Protein AF-A0A2D4GUQ8-F1 (afdb_monomer)

Foldseek 3Di:
DELLLVVQDDDDPVVSVVVVVVVVVVCVVVPDDCVVDPDDYPVVDCQLVVQLVVLVVVDDLVVLVPQPQLVVVQVVDPPGGDVSSSSVVSSVVSVCVVVPHPDDDDDPSVVD

pLDDT: mean 93.52, std 7.62, range [52.56, 98.81]

Solvent-accessible surface area (backbone atoms only — not comparable to full-atom values): 6802 Å² total; per-residue (Å²): 82,68,58,62,69,57,62,35,46,96,72,60,70,68,59,54,56,49,50,54,53,50,53,50,52,51,45,42,73,75,64,56,50,70,93,80,45,94,79,57,56,45,75,81,43,65,62,37,61,55,43,18,52,60,50,50,76,76,56,58,68,68,64,50,69,67,36,53,62,43,58,57,54,41,73,71,37,90,87,60,69,43,70,51,52,60,44,43,69,40,39,54,49,19,63,41,56,77,71,66,61,89,78,79,93,74,60,74,84,76,76,94

InterPro domains:
  IPR002305 Aminoacyl-tRNA synthetase, class Ic [PF00579] (1-110)
  IPR002306 Tryptophan-tRNA ligase [PR01039] (26-45)
  IPR002306 Tryptophan-tRNA ligase [PR01039] (102-112)
  IPR014729 Rossmann-like alpha/beta/alpha sandwich fold [G3DSA:3.40.50.620] (1-111)
  IPR050203 Tryptophan--tRNA ligase [PTHR43766] (1-111)

Secondary structure (DSSP, 8-state):
--HHHHTTS---HHHHHHHHHHHHHHHHHTT--TTTS----GGG-THHHHHHHHHHTTS-HHHHHT-HHHHHHHHH-TT---HHHHHHHHHHHHHHHTTT-S-----GGGT-

Mean predicted aligned error: 3.49 Å

Structure (mmCIF, N/CA/C/O backbone):
data_AF-A0A2D4GUQ8-F1
#
_entry.id   AF-A0A2D4GUQ8-F1
#
loop_
_atom_site.group_PDB
_atom_site.id
_atom_site.type_symbol
_atom_site.labe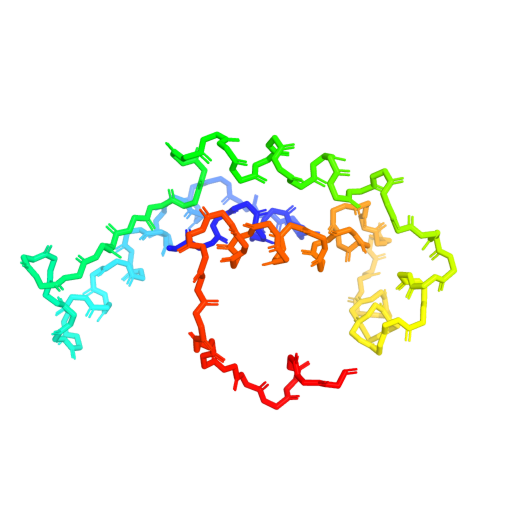l_atom_id
_atom_site.label_alt_id
_atom_site.label_comp_id
_atom_site.label_asym_id
_atom_site.label_entity_id
_atom_site.label_seq_id
_atom_site.pdbx_PDB_ins_code
_atom_site.Cartn_x
_atom_site.Cartn_y
_atom_site.Cartn_z
_atom_site.occupancy
_atom_site.B_iso_or_equiv
_atom_site.auth_seq_id
_atom_site.auth_comp_id
_atom_site.auth_asym_id
_atom_site.auth_atom_id
_atom_site.pdbx_PDB_model_num
ATOM 1 N N . ILE A 1 1 ? -4.054 -5.890 -1.058 1.00 97.69 1 ILE A N 1
ATOM 2 C CA . ILE A 1 1 ? -2.880 -6.084 -1.947 1.00 97.69 1 ILE A CA 1
ATOM 3 C C . ILE A 1 1 ? -2.265 -4.722 -2.215 1.00 97.69 1 ILE A C 1
ATOM 5 O O . ILE A 1 1 ? -2.977 -3.848 -2.689 1.00 97.69 1 ILE A O 1
ATOM 9 N N . VAL A 1 2 ? -0.995 -4.529 -1.847 1.00 97.12 2 VAL A N 1
ATOM 10 C CA . VAL A 1 2 ? -0.307 -3.222 -1.810 1.00 97.12 2 VAL A CA 1
ATOM 11 C C . VAL A 1 2 ? 0.447 -2.912 -3.110 1.00 97.12 2 VAL A C 1
ATOM 13 O O . VAL A 1 2 ? 1.678 -2.925 -3.189 1.00 97.12 2 VAL A O 1
ATOM 16 N N . ASP A 1 3 ? -0.301 -2.680 -4.180 1.00 97.75 3 ASP A N 1
ATOM 17 C CA . ASP A 1 3 ? 0.263 -2.426 -5.504 1.00 97.75 3 ASP A CA 1
ATOM 18 C C . ASP A 1 3 ? 0.912 -1.039 -5.644 1.00 97.75 3 ASP A C 1
ATOM 20 O O . ASP A 1 3 ? 1.887 -0.919 -6.383 1.00 97.75 3 ASP A O 1
ATOM 24 N N . LEU A 1 4 ? 0.492 -0.023 -4.874 1.00 98.00 4 LEU A N 1
ATOM 25 C CA . LEU A 1 4 ? 1.181 1.278 -4.855 1.00 98.00 4 LEU A CA 1
ATOM 26 C C . LEU A 1 4 ? 2.591 1.160 -4.258 1.00 98.00 4 LEU A C 1
ATOM 28 O O . LEU A 1 4 ? 3.548 1.697 -4.813 1.00 98.00 4 LEU A O 1
ATOM 32 N N . HIS A 1 5 ? 2.753 0.392 -3.173 1.00 96.81 5 HIS A N 1
ATOM 33 C CA . HIS A 1 5 ? 4.076 0.107 -2.592 1.00 96.81 5 HIS A CA 1
ATOM 34 C C . HIS A 1 5 ? 4.989 -0.646 -3.560 1.00 96.81 5 HIS A C 1
ATOM 36 O O . HIS A 1 5 ? 6.205 -0.445 -3.564 1.00 96.81 5 HIS A O 1
ATOM 42 N N . SER A 1 6 ? 4.415 -1.485 -4.423 1.00 95.38 6 SER A N 1
ATOM 43 C CA . SER A 1 6 ? 5.178 -2.264 -5.403 1.00 95.38 6 SER A CA 1
ATOM 44 C C . SER A 1 6 ? 5.839 -1.397 -6.480 1.00 95.38 6 SER A C 1
ATOM 46 O O . SER A 1 6 ? 6.828 -1.841 -7.067 1.00 95.38 6 SER A O 1
ATOM 48 N N . LEU A 1 7 ? 5.338 -0.172 -6.697 1.00 94.50 7 LEU A N 1
ATOM 49 C CA . LEU A 1 7 ? 5.862 0.822 -7.646 1.00 94.50 7 LEU A CA 1
ATOM 50 C C . LEU A 1 7 ? 7.033 1.653 -7.093 1.00 94.50 7 LEU A C 1
ATOM 52 O O . LEU A 1 7 ? 7.615 2.454 -7.820 1.00 94.50 7 LEU A O 1
ATOM 56 N N . THR A 1 8 ? 7.412 1.470 -5.823 1.00 92.38 8 THR A N 1
ATOM 57 C CA . THR A 1 8 ? 8.595 2.135 -5.234 1.00 92.38 8 THR A CA 1
ATOM 58 C C . THR A 1 8 ? 9.912 1.673 -5.867 1.00 92.38 8 THR A C 1
ATOM 60 O O . THR A 1 8 ? 10.939 2.347 -5.741 1.00 92.38 8 THR A O 1
ATOM 63 N N . ILE A 1 9 ? 9.868 0.552 -6.592 1.00 88.69 9 ILE A N 1
ATOM 64 C CA . ILE A 1 9 ? 10.939 0.019 -7.430 1.00 88.69 9 ILE A CA 1
ATOM 65 C C . ILE A 1 9 ? 10.418 -0.176 -8.866 1.00 88.69 9 ILE A C 1
ATOM 67 O O . ILE A 1 9 ? 9.211 -0.363 -9.039 1.00 88.69 9 ILE A O 1
ATOM 71 N N . PRO A 1 10 ? 11.283 -0.165 -9.897 1.00 87.44 10 PRO A N 1
ATOM 72 C CA . PRO A 1 10 ? 10.859 -0.412 -11.275 1.00 87.44 10 PRO A CA 1
ATOM 73 C C 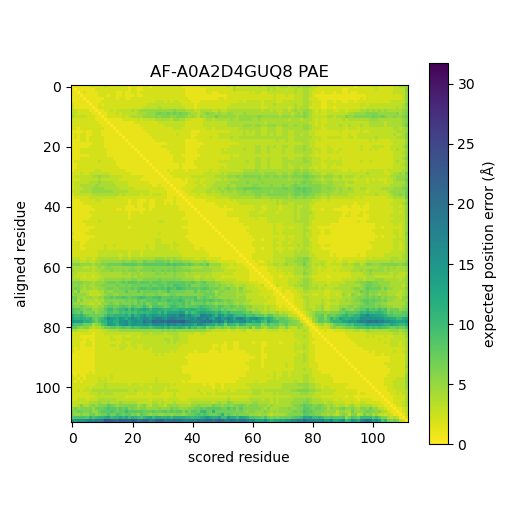. PRO A 1 10 ? 10.132 -1.756 -11.430 1.00 87.44 10 PRO A C 1
ATOM 75 O O . PRO A 1 10 ? 10.582 -2.779 -10.910 1.00 87.44 10 PRO A O 1
ATOM 78 N N . ARG A 1 11 ? 9.012 -1.756 -12.159 1.00 90.06 11 ARG A N 1
ATOM 79 C CA . ARG A 1 11 ? 8.196 -2.945 -12.442 1.00 90.06 11 ARG A CA 1
ATOM 80 C C . ARG A 1 11 ? 7.763 -2.954 -13.899 1.00 90.06 11 ARG A C 1
ATOM 82 O O . ARG A 1 11 ? 7.329 -1.928 -14.416 1.00 90.06 11 ARG A O 1
ATOM 89 N N . GLU A 1 12 ? 7.790 -4.130 -14.515 1.00 95.94 12 GLU A N 1
ATOM 90 C CA . GLU A 1 12 ? 7.146 -4.343 -15.809 1.00 95.94 12 GLU A CA 1
ATOM 91 C C . GLU A 1 12 ? 5.616 -4.326 -15.643 1.00 95.94 12 GLU A C 1
ATOM 93 O O . GLU A 1 12 ? 5.087 -5.108 -14.843 1.00 95.94 12 GLU A O 1
ATOM 98 N N . PRO A 1 13 ? 4.869 -3.474 -16.375 1.00 96.69 13 PRO A N 1
ATOM 99 C CA . PRO A 1 13 ? 3.429 -3.316 -16.162 1.00 96.69 13 PRO A CA 1
ATOM 100 C C . PRO A 1 13 ? 2.623 -4.604 -16.343 1.00 96.69 13 PRO A C 1
ATOM 102 O O . PRO A 1 13 ? 1.646 -4.819 -15.629 1.00 96.69 13 PRO A O 1
ATOM 105 N N . ALA A 1 14 ? 3.006 -5.458 -17.297 1.00 97.62 14 ALA A N 1
ATOM 106 C CA . ALA A 1 14 ? 2.344 -6.745 -17.509 1.00 97.62 14 ALA A CA 1
ATOM 107 C C . ALA A 1 14 ? 2.539 -7.675 -16.301 1.00 97.62 14 ALA A C 1
ATOM 109 O O . ALA A 1 14 ? 1.559 -8.181 -15.760 1.00 97.62 14 ALA A O 1
ATOM 110 N N . VAL A 1 15 ? 3.780 -7.784 -15.818 1.00 97.88 15 VAL A N 1
ATOM 111 C CA . VAL A 1 15 ? 4.145 -8.618 -14.663 1.00 97.88 15 VAL A CA 1
ATOM 112 C 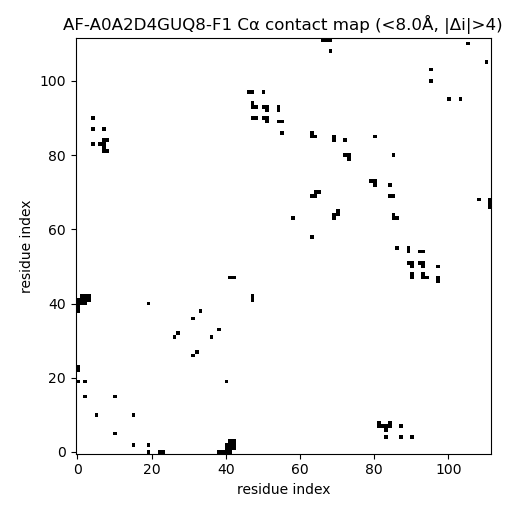C . VAL A 1 15 ? 3.442 -8.145 -13.393 1.00 97.88 15 VAL A C 1
ATOM 114 O O . VAL A 1 15 ? 2.953 -8.965 -12.623 1.00 97.88 15 VAL A O 1
ATOM 117 N N . LEU A 1 16 ? 3.348 -6.830 -13.165 1.00 97.44 16 LEU A N 1
ATOM 118 C CA . LEU A 1 16 ? 2.657 -6.294 -11.989 1.00 97.44 16 LEU A CA 1
ATOM 119 C C . LEU A 1 16 ? 1.163 -6.648 -11.994 1.00 97.44 16 LEU A C 1
ATOM 121 O O . LEU A 1 16 ? 0.633 -7.044 -10.959 1.00 97.44 16 LEU A O 1
ATOM 125 N N . ARG A 1 17 ? 0.488 -6.527 -13.145 1.00 97.62 17 ARG A N 1
ATOM 126 C CA . ARG A 1 17 ? -0.938 -6.877 -13.266 1.00 97.62 17 ARG A CA 1
ATOM 127 C C . ARG A 1 17 ? -1.181 -8.356 -12.986 1.00 97.62 17 ARG A C 1
ATOM 129 O O . ARG A 1 17 ? -2.101 -8.677 -12.243 1.00 97.62 17 ARG A O 1
ATOM 136 N N . GLU A 1 18 ? -0.347 -9.226 -13.546 1.00 98.25 18 GLU A N 1
ATOM 137 C CA . GLU A 1 18 ? -0.417 -10.670 -13.307 1.00 98.25 18 GLU A CA 1
ATOM 138 C C . GLU A 1 18 ? -0.150 -10.999 -11.832 1.00 98.25 18 GLU A C 1
ATOM 140 O O . GLU A 1 18 ? -0.971 -11.644 -11.187 1.00 98.25 18 GLU A O 1
ATOM 145 N N . SER A 1 19 ? 0.894 -10.409 -11.241 1.00 98.12 19 SER A N 1
ATOM 146 C CA . SER A 1 19 ? 1.252 -10.611 -9.828 1.00 98.12 19 SER A CA 1
ATOM 147 C C . SER A 1 19 ? 0.124 -10.239 -8.856 1.00 98.12 19 SER A C 1
ATOM 149 O O . SER A 1 19 ? -0.015 -10.861 -7.804 1.00 98.12 19 SER A O 1
ATOM 151 N N . ILE A 1 20 ? -0.684 -9.220 -9.180 1.00 98.50 20 ILE A N 1
ATOM 152 C CA . ILE A 1 20 ? -1.854 -8.829 -8.375 1.00 98.50 20 ILE A CA 1
ATOM 153 C C . ILE A 1 20 ? -2.925 -9.927 -8.411 1.00 98.50 20 ILE A C 1
ATOM 155 O O . ILE A 1 20 ? -3.520 -10.237 -7.376 1.00 98.50 20 ILE A O 1
ATOM 159 N N . LEU A 1 21 ? -3.167 -10.534 -9.574 1.00 98.31 21 LEU A N 1
ATOM 160 C CA . LEU A 1 21 ? -4.118 -11.638 -9.710 1.00 98.31 21 LEU A CA 1
ATOM 161 C C . LEU A 1 21 ? -3.600 -12.895 -9.007 1.00 98.31 21 LEU A C 1
ATOM 163 O O . LEU A 1 21 ? -4.342 -13.505 -8.237 1.00 98.31 21 LEU A O 1
ATOM 167 N N . ASP A 1 22 ? -2.321 -13.219 -9.182 1.00 98.50 22 ASP A N 1
ATOM 168 C CA . ASP A 1 22 ? -1.692 -14.386 -8.568 1.00 98.50 22 ASP A CA 1
ATOM 169 C C . ASP A 1 22 ? -1.741 -14.319 -7.044 1.00 98.50 22 ASP A C 1
ATOM 171 O O . ASP A 1 22 ? -2.197 -15.259 -6.393 1.00 98.50 22 ASP A O 1
ATOM 175 N N . ILE A 1 23 ? -1.349 -13.188 -6.445 1.00 98.25 23 ILE A N 1
ATOM 176 C CA . ILE A 1 23 ? -1.400 -13.054 -4.985 1.00 98.25 23 ILE A CA 1
ATOM 177 C C . ILE A 1 23 ? -2.842 -13.070 -4.466 1.00 98.25 23 ILE A C 1
ATOM 179 O O . ILE A 1 23 ? -3.094 -13.593 -3.381 1.00 98.25 23 ILE A O 1
ATOM 183 N N . THR A 1 24 ? -3.805 -12.556 -5.242 1.00 98.38 24 THR A N 1
ATOM 184 C CA . THR A 1 24 ? -5.231 -12.694 -4.912 1.00 98.38 24 THR A CA 1
ATOM 185 C C . THR A 1 24 ? -5.618 -14.169 -4.862 1.00 98.38 24 THR A C 1
ATOM 187 O O . THR A 1 24 ? -6.188 -14.619 -3.869 1.00 98.38 24 THR A O 1
ATOM 190 N N . ALA A 1 25 ? -5.275 -14.934 -5.901 1.00 98.38 25 ALA A N 1
ATOM 191 C CA . ALA A 1 25 ? -5.580 -16.357 -5.988 1.00 98.38 25 ALA A CA 1
ATOM 192 C C . ALA A 1 25 ? -4.921 -17.157 -4.854 1.00 98.38 25 ALA A C 1
ATOM 194 O O . ALA A 1 25 ? -5.587 -17.978 -4.225 1.00 98.38 25 ALA A O 1
ATOM 195 N N . VAL A 1 26 ? -3.654 -16.871 -4.532 1.00 98.62 26 VAL A N 1
ATOM 196 C CA . VAL A 1 26 ? -2.927 -17.500 -3.418 1.00 98.62 26 VAL A CA 1
ATOM 197 C C . VAL A 1 26 ? -3.620 -17.231 -2.083 1.00 98.62 26 VAL A C 1
ATOM 199 O O . VAL A 1 26 ? -3.866 -18.169 -1.330 1.00 98.62 26 VAL A O 1
ATOM 202 N N . LEU A 1 27 ? -3.992 -15.980 -1.791 1.00 98.12 27 LEU A N 1
ATOM 203 C CA . LEU A 1 27 ? -4.676 -15.640 -0.537 1.00 98.12 27 LEU A CA 1
ATOM 204 C C . LEU A 1 27 ? -6.023 -16.363 -0.405 1.00 98.12 27 LEU A C 1
ATOM 206 O O . LEU A 1 27 ? -6.327 -16.902 0.662 1.00 98.12 27 LEU A O 1
ATOM 210 N N . LEU A 1 28 ? -6.808 -16.416 -1.486 1.00 98.06 28 LEU A N 1
ATOM 211 C CA . LEU A 1 28 ? -8.073 -17.154 -1.519 1.00 98.06 28 LEU A CA 1
ATOM 212 C C . LEU A 1 28 ? -7.851 -18.661 -1.314 1.00 98.06 28 LEU A C 1
ATOM 214 O O . LEU A 1 28 ? -8.554 -19.280 -0.516 1.00 98.06 28 LEU A O 1
ATOM 218 N N . ALA A 1 29 ? -6.845 -19.243 -1.971 1.00 98.38 29 ALA A N 1
ATOM 219 C CA . ALA A 1 29 ? -6.490 -20.655 -1.827 1.00 98.38 29 ALA A CA 1
ATOM 220 C C . ALA A 1 29 ? -6.014 -21.006 -0.405 1.00 98.38 29 ALA A C 1
ATOM 222 O O . ALA A 1 29 ? -6.318 -22.086 0.096 1.00 98.38 29 ALA A O 1
ATOM 223 N N . CYS A 1 30 ? -5.334 -20.081 0.279 1.00 98.25 30 CYS A N 1
ATOM 224 C CA . CYS A 1 30 ? -4.956 -20.213 1.688 1.00 98.25 30 CYS A CA 1
ATOM 225 C C . CYS A 1 30 ? -6.136 -20.058 2.669 1.00 98.25 30 CYS A C 1
ATOM 227 O O . CYS A 1 30 ? -5.941 -20.189 3.876 1.00 98.25 30 CYS A O 1
ATOM 229 N N . GLY A 1 31 ? -7.353 -19.792 2.181 1.00 97.31 31 GLY A N 1
ATOM 230 C CA . GLY A 1 31 ? -8.570 -19.758 2.994 1.00 97.31 31 GLY A CA 1
ATOM 231 C C . GLY A 1 31 ? -9.034 -18.365 3.420 1.00 97.31 31 GLY A C 1
ATOM 232 O O . GLY A 1 31 ? -9.951 -18.263 4.240 1.00 97.31 31 GLY A O 1
ATOM 233 N N . ILE A 1 32 ? -8.457 -17.286 2.873 1.00 97.62 32 ILE A N 1
ATOM 234 C CA . ILE A 1 32 ? -9.035 -15.946 3.031 1.00 97.62 32 ILE A CA 1
ATOM 235 C C . ILE A 1 32 ? -10.407 -15.931 2.357 1.00 97.62 32 ILE A C 1
ATOM 237 O O . ILE A 1 32 ? -10.544 -16.224 1.173 1.00 97.62 32 ILE A O 1
ATOM 241 N N . ASN A 1 33 ? -11.433 -15.588 3.130 1.00 97.25 33 ASN A N 1
ATOM 242 C CA . ASN A 1 33 ? -12.823 -15.618 2.699 1.00 97.25 33 ASN A CA 1
ATOM 243 C C . ASN A 1 33 ? -13.355 -14.171 2.565 1.00 97.25 33 ASN A C 1
ATOM 245 O O . ASN A 1 33 ? -13.568 -13.522 3.594 1.00 97.25 33 ASN A O 1
ATOM 249 N N . PRO A 1 34 ? -13.606 -13.662 1.339 1.00 96.62 34 PRO A N 1
ATOM 250 C CA . PRO A 1 34 ? -14.088 -12.292 1.109 1.00 96.62 34 PRO A CA 1
ATOM 251 C C . PRO A 1 34 ? -15.470 -11.981 1.699 1.00 96.62 34 PRO A C 1
ATOM 253 O O . PRO A 1 34 ? -15.833 -10.821 1.848 1.00 96.62 34 PRO A O 1
ATOM 256 N N . GLN A 1 35 ? -16.256 -12.998 2.054 1.00 97.25 35 GLN A N 1
ATOM 257 C CA . GLN A 1 35 ? -17.526 -12.827 2.760 1.00 97.25 35 GLN A CA 1
ATOM 258 C C . GLN A 1 35 ? -17.321 -12.568 4.263 1.00 97.25 35 GLN A C 1
ATOM 260 O O . GLN A 1 35 ? -18.258 -12.168 4.950 1.00 97.25 35 GLN A O 1
ATOM 265 N N . ARG A 1 36 ? -16.110 -12.796 4.788 1.00 97.06 36 ARG A N 1
ATOM 266 C CA . ARG A 1 36 ? -15.750 -12.592 6.201 1.00 97.06 36 ARG A CA 1
ATOM 267 C C . ARG A 1 36 ? -14.764 -11.447 6.425 1.00 97.06 36 ARG A C 1
ATOM 269 O O . ARG A 1 36 ? -14.634 -10.993 7.559 1.00 97.06 36 ARG A O 1
ATOM 276 N N . CYS A 1 37 ? -14.059 -10.999 5.390 1.00 96.00 37 CYS A N 1
ATOM 277 C CA . CYS A 1 37 ? -13.100 -9.902 5.477 1.00 96.00 37 CYS A CA 1
ATOM 278 C C . CYS A 1 37 ? -13.029 -9.100 4.175 1.00 96.00 37 CYS A C 1
ATOM 280 O O . CYS A 1 37 ? -13.350 -9.600 3.100 1.00 96.00 37 CYS A O 1
ATOM 282 N N . PHE A 1 38 ? -12.511 -7.877 4.257 1.00 96.38 38 PHE A N 1
ATOM 283 C CA . PHE A 1 38 ? -12.233 -7.065 3.078 1.00 96.38 38 PHE A CA 1
ATOM 284 C C . PHE A 1 38 ? -10.895 -7.469 2.450 1.00 96.38 38 PHE A C 1
ATOM 286 O O . PHE A 1 38 ? -9.835 -7.254 3.035 1.00 96.38 38 PHE A O 1
ATOM 293 N N . LEU A 1 39 ? -10.948 -8.036 1.245 1.00 97.50 39 LEU A N 1
ATOM 294 C CA . LEU A 1 39 ? -9.784 -8.271 0.393 1.00 97.50 39 LEU A CA 1
ATOM 295 C C . LEU A 1 39 ? -9.879 -7.340 -0.818 1.00 97.50 39 LEU A C 1
ATOM 297 O O . LEU A 1 39 ? -10.776 -7.491 -1.641 1.00 97.50 39 LEU A O 1
ATOM 301 N N . PHE A 1 40 ? -8.971 -6.370 -0.916 1.00 98.00 40 PHE A N 1
ATOM 302 C CA . PHE A 1 40 ? -9.008 -5.344 -1.960 1.00 98.00 40 PHE A CA 1
ATOM 303 C C . PHE A 1 40 ? -7.608 -4.977 -2.471 1.00 98.00 40 PHE A C 1
ATOM 305 O O . PHE A 1 40 ? -6.584 -5.288 -1.849 1.00 98.00 40 PHE A O 1
ATOM 312 N N . GLN A 1 41 ? -7.568 -4.313 -3.625 1.00 98.44 41 GLN A N 1
ATOM 313 C CA . GLN A 1 41 ? -6.368 -3.744 -4.238 1.00 98.44 41 GLN A CA 1
ATOM 314 C C . GLN A 1 41 ? -6.201 -2.288 -3.785 1.00 98.44 41 GLN A C 1
ATOM 316 O O . GLN A 1 41 ? -7.131 -1.498 -3.914 1.00 98.44 41 GLN A O 1
ATOM 321 N N . GLN A 1 42 ? -5.029 -1.934 -3.257 1.00 98.69 42 GLN A N 1
ATOM 322 C CA . GLN A 1 42 ? -4.767 -0.636 -2.626 1.00 98.69 42 GLN A CA 1
ATOM 323 C C . GLN A 1 42 ? -5.021 0.541 -3.580 1.00 98.69 42 GLN A C 1
ATOM 325 O O . GLN A 1 42 ? -5.685 1.497 -3.197 1.00 98.69 42 GLN A O 1
ATOM 330 N N . SER A 1 43 ? -4.559 0.462 -4.831 1.00 98.31 43 SER A N 1
ATOM 331 C CA . SER A 1 43 ? -4.761 1.527 -5.827 1.00 98.31 43 SER A CA 1
ATOM 332 C C . SER A 1 43 ? -6.223 1.795 -6.199 1.00 98.31 43 SER A C 1
ATOM 334 O O . SER A 1 43 ? -6.515 2.848 -6.761 1.00 98.31 43 SER A O 1
ATOM 336 N N . GLN A 1 44 ? -7.145 0.882 -5.879 1.00 98.50 44 GLN A N 1
ATOM 337 C CA . GLN A 1 44 ? -8.580 1.063 -6.122 1.00 98.50 44 GLN A CA 1
ATOM 338 C C . GLN A 1 44 ? -9.267 1.902 -5.033 1.00 98.50 44 GLN A C 1
ATOM 340 O O . GLN A 1 44 ? -10.451 2.204 -5.158 1.00 98.50 44 GLN A O 1
ATOM 345 N N . VAL A 1 45 ? -8.542 2.286 -3.977 1.00 98.69 45 VAL A N 1
ATOM 346 C CA . VAL A 1 45 ? -9.052 3.103 -2.871 1.00 98.69 45 VAL A CA 1
ATOM 347 C C . VAL A 1 45 ? -8.222 4.397 -2.797 1.00 98.69 45 VAL A C 1
ATOM 349 O O . VAL A 1 45 ? -7.133 4.408 -2.210 1.00 98.69 45 VAL A O 1
ATOM 352 N N . PRO A 1 46 ? -8.672 5.496 -3.434 1.00 98.62 46 PRO A N 1
ATOM 353 C CA . PRO A 1 46 ? -7.878 6.721 -3.584 1.00 98.62 46 PRO A CA 1
ATOM 354 C C . PRO A 1 46 ? -7.518 7.394 -2.250 1.00 98.62 46 PRO A C 1
ATOM 356 O O . PRO A 1 46 ? -6.514 8.107 -2.164 1.00 98.62 46 PRO A O 1
ATOM 359 N N . GLU A 1 47 ? -8.292 7.142 -1.197 1.00 98.81 47 GLU A N 1
ATOM 360 C CA . GLU A 1 47 ? -8.107 7.692 0.144 1.00 98.81 47 GLU A CA 1
ATOM 361 C C . GLU A 1 47 ? -6.741 7.333 0.745 1.00 98.81 47 GLU A C 1
ATOM 363 O O . GLU A 1 47 ? -6.202 8.107 1.535 1.00 98.81 47 GLU A O 1
ATOM 368 N N . HIS A 1 48 ? -6.133 6.214 0.335 1.00 98.81 48 HIS A N 1
ATOM 369 C CA . HIS A 1 48 ? -4.778 5.845 0.753 1.00 98.81 48 HIS A CA 1
ATOM 370 C C . HIS A 1 48 ? -3.750 6.909 0.344 1.00 98.81 48 HIS A C 1
ATOM 372 O O . HIS A 1 48 ? -2.970 7.387 1.170 1.00 98.81 48 HIS A O 1
ATOM 378 N N . ALA A 1 49 ? -3.780 7.333 -0.923 1.00 98.62 49 ALA A N 1
ATOM 379 C CA . ALA A 1 49 ? -2.881 8.366 -1.430 1.00 98.62 49 ALA A CA 1
ATOM 380 C C . ALA A 1 49 ? -3.206 9.744 -0.828 1.00 98.62 49 ALA A C 1
ATOM 382 O O . ALA A 1 49 ? -2.297 10.497 -0.475 1.00 98.62 49 ALA A O 1
ATOM 383 N N . GLN A 1 50 ? -4.494 10.058 -0.658 1.00 98.81 50 GLN A N 1
ATOM 384 C CA . GLN A 1 50 ? -4.939 11.323 -0.063 1.00 98.81 50 GLN A CA 1
ATOM 385 C C . GLN A 1 50 ? -4.489 11.455 1.396 1.00 98.81 50 GLN A C 1
ATOM 387 O O . GLN A 1 50 ? -3.915 12.474 1.782 1.00 98.81 50 GLN A O 1
ATOM 392 N N . LEU A 1 51 ? -4.698 10.416 2.209 1.00 98.81 51 LEU A N 1
ATOM 393 C CA . LEU A 1 51 ? -4.268 10.418 3.602 1.00 98.81 51 LEU A CA 1
ATOM 394 C C . LEU A 1 51 ? -2.740 10.397 3.707 1.00 98.81 51 LEU A C 1
ATOM 396 O O . LEU A 1 51 ? -2.186 11.110 4.540 1.00 98.81 51 LEU A O 1
ATOM 400 N N . SER A 1 52 ? -2.044 9.667 2.830 1.00 98.62 52 SER A N 1
ATOM 401 C CA . SER A 1 52 ? -0.578 9.697 2.776 1.00 98.62 52 SER A CA 1
ATOM 402 C C . SER A 1 52 ? -0.037 11.102 2.518 1.00 98.62 52 SER A C 1
ATOM 404 O O . SER A 1 52 ? 0.982 11.467 3.101 1.00 98.62 52 SER A O 1
ATOM 406 N N . TRP A 1 53 ? -0.698 11.899 1.674 1.00 98.50 53 TRP A N 1
ATOM 407 C CA . TRP A 1 53 ? -0.314 13.293 1.450 1.00 98.50 53 TRP A CA 1
ATOM 408 C C . TRP A 1 53 ? -0.447 14.123 2.731 1.00 98.50 53 TRP A C 1
ATOM 410 O O . TRP A 1 53 ? 0.508 14.777 3.144 1.00 98.50 53 TRP A O 1
ATOM 420 N N . VAL A 1 54 ? -1.598 14.032 3.407 1.00 98.69 54 VAL A N 1
ATOM 421 C CA . VAL A 1 54 ? -1.849 14.746 4.670 1.00 98.69 54 VAL A CA 1
ATOM 422 C C . VAL A 1 54 ? -0.837 14.348 5.748 1.00 98.69 54 VAL A C 1
ATOM 424 O O . VAL A 1 54 ? -0.261 15.218 6.396 1.00 98.69 54 VAL A O 1
ATOM 427 N N . LEU A 1 55 ? -0.572 13.050 5.921 1.00 98.38 55 LEU A N 1
ATOM 428 C CA . LEU A 1 55 ? 0.419 12.555 6.884 1.00 98.38 55 LEU A CA 1
ATOM 429 C C . LEU A 1 55 ? 1.847 12.982 6.519 1.00 98.38 55 LEU A C 1
ATOM 431 O O . LEU A 1 55 ? 2.650 13.259 7.409 1.00 98.38 55 LEU A O 1
ATOM 435 N N . GLY A 1 56 ? 2.153 13.091 5.225 1.00 97.81 56 GLY A N 1
ATOM 436 C CA . GLY A 1 56 ? 3.428 13.601 4.725 1.00 97.81 56 GLY A CA 1
ATOM 437 C C . GLY A 1 56 ? 3.719 15.033 5.179 1.00 97.81 56 GLY A C 1
ATOM 438 O O . GLY A 1 56 ? 4.869 15.364 5.450 1.00 97.81 56 GLY A O 1
ATOM 439 N N . CYS A 1 57 ? 2.687 15.861 5.360 1.00 97.88 57 CYS A N 1
ATOM 440 C CA . CYS A 1 57 ? 2.831 17.212 5.910 1.00 97.88 57 CYS A CA 1
ATOM 441 C C . CYS A 1 57 ? 3.161 17.236 7.415 1.00 97.88 57 CYS A C 1
ATOM 443 O O . CYS A 1 57 ? 3.523 18.287 7.938 1.00 97.88 57 CYS A O 1
ATOM 445 N N . LEU A 1 58 ? 3.028 16.108 8.120 1.00 97.06 58 LEU A N 1
ATOM 446 C CA . LEU A 1 58 ? 3.235 16.004 9.569 1.00 97.06 58 LEU A CA 1
ATOM 447 C C . LEU A 1 58 ? 4.582 15.370 9.945 1.00 97.06 58 LEU A C 1
ATOM 449 O O . LEU A 1 58 ? 4.919 15.299 11.128 1.00 97.06 58 LEU A O 1
ATOM 453 N N . ILE A 1 59 ? 5.353 14.889 8.966 1.00 94.12 59 ILE A N 1
ATOM 454 C CA . ILE A 1 59 ? 6.626 14.206 9.195 1.00 94.12 59 ILE A CA 1
ATOM 455 C C . ILE A 1 59 ? 7.795 14.992 8.598 1.00 94.12 59 ILE A C 1
ATOM 457 O O . ILE A 1 59 ? 7.774 15.416 7.447 1.00 94.12 59 ILE A O 1
ATOM 461 N N . GLY A 1 60 ? 8.843 15.188 9.400 1.00 93.44 60 GLY A N 1
ATOM 462 C CA . GLY A 1 60 ? 10.078 15.823 8.946 1.00 93.44 60 GLY A CA 1
ATOM 463 C C . GLY A 1 60 ? 10.951 14.868 8.131 1.00 93.44 60 GLY A C 1
ATOM 464 O O . GLY A 1 60 ? 11.013 13.671 8.418 1.00 93.44 60 GLY A O 1
ATOM 465 N N . ILE A 1 61 ? 11.693 15.417 7.167 1.00 93.31 61 ILE A N 1
ATOM 466 C CA . ILE A 1 61 ? 12.615 14.665 6.300 1.00 93.31 61 ILE A CA 1
ATOM 467 C C . ILE A 1 61 ? 13.627 13.864 7.125 1.00 93.31 61 ILE A C 1
ATOM 469 O O . ILE A 1 61 ? 13.813 12.676 6.868 1.00 93.31 61 ILE A O 1
ATOM 473 N N . GLN A 1 62 ? 14.215 14.464 8.167 1.00 92.75 62 GLN A N 1
ATOM 474 C CA . GLN A 1 62 ? 15.216 13.776 8.987 1.00 92.75 62 GLN A CA 1
ATOM 475 C C . GLN A 1 62 ? 14.638 12.510 9.618 1.00 92.75 62 GLN A C 1
ATOM 477 O O . GLN A 1 62 ? 15.328 11.502 9.717 1.00 92.75 62 GLN A O 1
ATOM 482 N N . ARG A 1 63 ? 13.360 12.517 10.016 1.00 90.50 63 ARG A N 1
ATOM 483 C CA . ARG A 1 63 ? 12.732 11.334 10.610 1.00 90.50 63 ARG A CA 1
ATOM 484 C C . ARG A 1 63 ? 12.678 10.173 9.618 1.00 90.50 63 ARG A C 1
ATOM 486 O O . ARG A 1 63 ? 12.963 9.051 10.016 1.00 90.50 63 ARG A O 1
ATOM 493 N N . LEU A 1 64 ? 12.374 10.446 8.349 1.00 91.12 64 LEU A N 1
ATOM 494 C CA . LEU A 1 64 ? 12.370 9.439 7.284 1.00 91.12 64 LEU A CA 1
ATOM 495 C C . LEU A 1 64 ? 13.784 8.923 6.961 1.00 91.12 64 LEU A C 1
ATOM 497 O O . LEU A 1 64 ? 13.973 7.725 6.777 1.00 91.12 64 LEU A O 1
ATOM 501 N N . GLU A 1 65 ? 14.804 9.785 6.983 1.00 91.25 65 GLU A N 1
ATOM 502 C CA . GLU A 1 65 ? 16.200 9.382 6.737 1.00 91.25 65 GLU A CA 1
ATOM 503 C C . GLU A 1 65 ? 16.775 8.429 7.797 1.0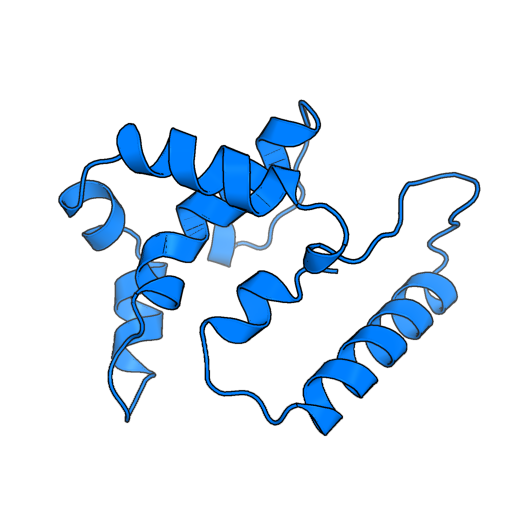0 91.25 65 GLU A C 1
ATOM 505 O O . GLU A 1 65 ? 17.710 7.672 7.513 1.00 91.25 65 GLU A O 1
ATOM 510 N N . HIS A 1 66 ? 16.227 8.456 9.015 1.00 89.25 66 HIS A N 1
ATOM 511 C CA . HIS A 1 66 ? 16.662 7.594 10.113 1.00 89.25 66 HIS A CA 1
ATOM 512 C C . HIS A 1 66 ? 15.987 6.216 10.122 1.00 89.25 66 HIS A C 1
ATOM 514 O O . HIS A 1 66 ? 16.417 5.371 10.905 1.00 89.25 66 HIS A O 1
ATOM 520 N N . PHE A 1 67 ? 15.004 5.948 9.251 1.00 85.94 67 PHE A N 1
ATOM 521 C CA . PHE A 1 67 ? 14.424 4.606 9.140 1.00 85.94 67 PHE A CA 1
ATOM 522 C C . PHE A 1 67 ? 15.496 3.592 8.701 1.00 85.94 67 PHE A C 1
ATOM 524 O O . PHE A 1 67 ? 16.128 3.785 7.655 1.00 85.94 67 PHE A O 1
ATOM 531 N N . PRO A 1 68 ? 15.707 2.482 9.432 1.00 84.06 68 PRO A N 1
ATOM 532 C CA . PRO A 1 68 ? 16.706 1.476 9.067 1.00 84.06 68 PRO A CA 1
ATOM 533 C C . PRO A 1 68 ? 16.488 0.893 7.669 1.00 84.06 68 PRO A C 1
ATOM 535 O O . PRO A 1 68 ? 17.440 0.765 6.891 1.00 84.06 68 PRO A O 1
ATOM 538 N N . GLN A 1 69 ? 15.226 0.641 7.300 1.00 82.75 69 GLN A N 1
ATOM 539 C CA . GLN A 1 69 ? 14.869 0.148 5.969 1.00 82.75 69 GLN A CA 1
ATOM 540 C C . GLN A 1 69 ? 15.278 1.109 4.843 1.00 82.75 69 GLN A C 1
ATOM 542 O O . GLN A 1 69 ? 15.637 0.641 3.763 1.00 82.75 69 GLN A O 1
ATOM 547 N N . TRP A 1 70 ? 15.288 2.428 5.074 1.00 87.62 70 TRP A N 1
ATOM 548 C CA . TRP A 1 70 ? 15.737 3.391 4.065 1.00 87.62 70 TRP A CA 1
ATOM 549 C C . TRP A 1 70 ? 17.207 3.173 3.712 1.00 87.62 70 TRP A C 1
ATOM 551 O O . TRP A 1 70 ? 17.544 3.055 2.536 1.00 87.62 70 TRP A O 1
ATOM 561 N N . LYS A 1 71 ? 18.084 3.052 4.716 1.00 83.19 71 LYS A N 1
ATOM 562 C CA . LYS A 1 71 ? 19.525 2.849 4.496 1.00 83.19 71 LYS A CA 1
ATOM 563 C C . LYS A 1 71 ? 19.800 1.536 3.764 1.00 83.19 71 LYS A C 1
ATOM 565 O O . LYS A 1 71 ? 20.561 1.530 2.798 1.00 83.19 71 LYS A O 1
ATOM 570 N N . LEU A 1 72 ? 19.142 0.454 4.189 1.00 83.69 72 LEU A N 1
ATOM 571 C CA . LEU A 1 72 ? 19.287 -0.873 3.585 1.00 83.69 72 LEU A CA 1
ATOM 572 C C . LEU A 1 72 ? 18.786 -0.894 2.135 1.00 83.69 72 LEU A C 1
ATOM 574 O O . LEU A 1 72 ? 19.518 -1.289 1.228 1.00 83.69 72 LEU A O 1
ATOM 578 N N . LYS A 1 73 ? 17.560 -0.416 1.892 1.00 83.81 73 LYS A N 1
ATOM 579 C CA . LYS A 1 73 ? 16.956 -0.443 0.555 1.00 83.81 73 LYS A CA 1
ATOM 580 C C . LYS A 1 73 ? 17.651 0.527 -0.398 1.00 83.81 73 LYS A C 1
ATOM 582 O O . LYS A 1 73 ? 17.903 0.153 -1.541 1.00 83.81 73 LYS A O 1
ATOM 587 N N . LYS A 1 74 ? 18.051 1.719 0.062 1.00 85.25 74 LYS A N 1
ATOM 588 C CA . LYS A 1 74 ? 18.836 2.673 -0.740 1.00 85.25 74 LYS A CA 1
ATOM 589 C C . LYS A 1 74 ? 20.153 2.063 -1.218 1.00 85.25 74 LYS A C 1
ATOM 591 O O . LYS A 1 74 ? 20.487 2.223 -2.386 1.00 85.25 74 LYS A O 1
ATOM 596 N N . ALA A 1 75 ? 20.873 1.351 -0.349 1.00 82.25 75 ALA A N 1
ATOM 597 C CA . ALA A 1 75 ? 22.133 0.700 -0.714 1.00 82.25 75 ALA A CA 1
ATOM 598 C C . ALA A 1 75 ? 21.950 -0.413 -1.761 1.00 82.25 75 ALA A C 1
ATOM 600 O O . ALA A 1 75 ? 22.846 -0.653 -2.564 1.00 82.25 75 ALA A O 1
ATOM 601 N N . SER A 1 76 ? 20.783 -1.066 -1.782 1.00 79.94 76 SER A N 1
ATOM 602 C CA . SER A 1 76 ? 20.464 -2.116 -2.758 1.00 79.94 76 SER A CA 1
ATOM 603 C C . SER A 1 76 ? 20.036 -1.600 -4.141 1.00 79.94 76 SER A C 1
ATOM 605 O O . SER A 1 76 ? 19.957 -2.388 -5.081 1.00 79.94 76 SER A O 1
ATOM 607 N N . GLN A 1 77 ? 19.757 -0.297 -4.296 1.00 77.00 77 GLN A N 1
ATOM 608 C CA . GLN A 1 77 ? 19.299 0.271 -5.568 1.00 77.00 77 GLN A CA 1
ATOM 609 C C . GLN A 1 77 ? 20.451 0.837 -6.399 1.00 77.00 77 GLN A C 1
ATOM 611 O O . GLN A 1 77 ? 20.982 1.910 -6.120 1.00 77.00 77 GLN A O 1
ATOM 616 N N . THR A 1 78 ? 20.783 0.143 -7.486 1.00 68.12 78 THR A N 1
ATOM 617 C CA . THR A 1 78 ? 21.842 0.528 -8.435 1.00 68.12 78 THR A CA 1
ATOM 618 C C . THR A 1 78 ? 21.502 1.768 -9.264 1.00 68.12 78 THR A C 1
ATOM 620 O O . THR A 1 78 ? 22.402 2.508 -9.647 1.00 68.12 78 THR A O 1
ATOM 623 N N . SER A 1 79 ? 20.217 2.032 -9.513 1.00 74.00 79 SER A N 1
ATOM 624 C CA . SER A 1 79 ? 19.726 3.175 -10.300 1.00 74.00 79 SER A CA 1
ATOM 625 C C . SER A 1 79 ? 19.422 4.431 -9.469 1.00 74.00 79 SER A C 1
ATOM 627 O O . SER A 1 79 ? 18.877 5.397 -9.998 1.00 74.00 79 SER A O 1
ATOM 629 N N . GLY A 1 80 ? 19.749 4.421 -8.172 1.00 77.06 80 GLY A N 1
ATOM 630 C CA . GLY A 1 80 ? 19.377 5.475 -7.228 1.00 77.06 80 GLY A CA 1
ATOM 631 C C . GLY A 1 80 ? 17.980 5.280 -6.629 1.00 77.06 80 GLY A C 1
ATOM 632 O O . GLY A 1 80 ? 17.081 4.726 -7.258 1.00 77.06 80 GLY A O 1
ATOM 633 N N . ALA A 1 81 ? 17.818 5.730 -5.382 1.00 85.62 81 ALA A N 1
ATOM 634 C CA . ALA A 1 81 ? 16.587 5.556 -4.618 1.00 85.62 81 ALA A CA 1
ATOM 635 C C . ALA A 1 81 ? 15.483 6.533 -5.044 1.00 85.62 81 ALA A C 1
ATOM 637 O O . ALA A 1 81 ? 15.715 7.738 -5.152 1.00 85.62 81 ALA A O 1
ATOM 638 N N . THR A 1 82 ? 14.270 6.016 -5.243 1.00 90.88 82 THR A N 1
ATOM 639 C CA . THR A 1 82 ? 13.102 6.829 -5.610 1.00 90.88 82 THR A CA 1
ATOM 640 C C . THR A 1 82 ? 12.536 7.591 -4.406 1.00 90.88 82 THR A C 1
ATOM 642 O O . THR A 1 82 ? 12.675 7.169 -3.257 1.00 90.88 82 THR A O 1
ATOM 645 N N . VAL A 1 83 ? 11.823 8.696 -4.663 1.00 93.81 83 VAL A N 1
ATOM 646 C CA . VAL A 1 83 ? 11.063 9.403 -3.613 1.00 93.81 83 VAL A CA 1
ATOM 647 C C . VAL A 1 83 ? 10.001 8.485 -3.007 1.00 93.81 83 VAL A C 1
ATOM 649 O O . VAL A 1 83 ? 9.812 8.500 -1.798 1.00 93.81 83 VAL A O 1
ATOM 652 N N . GLY A 1 84 ? 9.369 7.627 -3.815 1.00 94.56 84 GLY A N 1
ATOM 653 C CA . GLY A 1 84 ? 8.421 6.630 -3.314 1.00 94.56 84 GLY A CA 1
ATOM 654 C C . GLY A 1 84 ? 9.065 5.661 -2.320 1.00 94.56 84 GLY A C 1
ATOM 655 O O . GLY A 1 84 ? 8.484 5.381 -1.279 1.00 94.56 84 GLY A O 1
ATOM 656 N N . LEU A 1 85 ? 10.292 5.197 -2.582 1.00 93.31 85 LEU A N 1
ATOM 657 C CA . LEU A 1 85 ? 11.041 4.359 -1.640 1.00 93.31 85 LEU A CA 1
ATOM 658 C C . LEU A 1 85 ? 11.390 5.101 -0.338 1.00 93.31 85 LEU A C 1
ATOM 660 O O . LEU A 1 85 ? 11.516 4.481 0.713 1.00 93.31 85 LEU A O 1
ATOM 664 N N . PHE A 1 86 ? 11.550 6.419 -0.394 1.00 94.44 86 PHE A N 1
ATOM 665 C CA . PHE A 1 86 ? 11.784 7.234 0.794 1.00 94.44 86 PHE A CA 1
ATOM 666 C C . PHE A 1 86 ? 10.504 7.454 1.615 1.00 94.44 86 PHE A C 1
ATOM 668 O O . PHE A 1 86 ? 10.542 7.441 2.843 1.00 94.44 86 PHE A O 1
ATOM 675 N N . THR A 1 87 ? 9.362 7.643 0.948 1.00 96.06 87 THR A N 1
ATOM 676 C CA . THR A 1 87 ? 8.098 8.038 1.588 1.00 96.06 87 THR A CA 1
ATOM 677 C C . THR A 1 87 ? 7.113 6.894 1.816 1.00 96.06 87 THR A C 1
ATOM 679 O O . THR A 1 87 ? 6.097 7.119 2.473 1.00 96.06 87 THR A O 1
ATOM 682 N N . TYR A 1 88 ? 7.389 5.664 1.361 1.00 95.75 88 TYR A N 1
ATOM 683 C CA . TYR A 1 88 ? 6.464 4.539 1.559 1.00 95.75 88 TYR A CA 1
ATOM 684 C C . TYR A 1 88 ? 6.065 4.286 3.024 1.00 95.75 88 TYR A C 1
ATOM 686 O O . TYR A 1 88 ? 4.917 3.895 3.223 1.00 95.75 88 TYR A O 1
ATOM 694 N N . PRO A 1 89 ? 6.887 4.549 4.068 1.00 95.38 89 PRO A N 1
ATOM 695 C CA . PRO A 1 89 ? 6.420 4.392 5.448 1.00 95.38 89 PRO A CA 1
ATOM 696 C C . PRO A 1 89 ? 5.246 5.324 5.792 1.00 95.38 89 PRO A C 1
ATOM 698 O O . PRO A 1 89 ? 4.398 4.984 6.614 1.00 95.38 89 PRO A O 1
ATOM 701 N N . VAL A 1 90 ? 5.153 6.487 5.136 1.00 97.44 90 VAL A N 1
ATOM 702 C CA . VAL A 1 90 ? 4.019 7.415 5.276 1.00 97.44 90 VAL A CA 1
ATOM 703 C C . VAL A 1 90 ? 2.765 6.832 4.628 1.00 97.44 90 VAL A C 1
ATOM 705 O O . VAL A 1 90 ? 1.688 6.881 5.222 1.00 97.44 90 VAL A O 1
ATOM 708 N N . LEU A 1 91 ? 2.907 6.224 3.447 1.00 98.44 91 LEU A N 1
ATOM 709 C CA . LEU A 1 91 ? 1.810 5.517 2.787 1.00 98.44 91 LEU A CA 1
ATOM 710 C C . LEU A 1 91 ? 1.354 4.308 3.616 1.00 98.44 91 LEU A C 1
ATOM 712 O O . LEU A 1 91 ? 0.161 4.113 3.797 1.00 98.44 91 LEU A O 1
ATOM 716 N N . GLN A 1 92 ? 2.285 3.561 4.211 1.00 97.81 92 GLN A N 1
ATOM 717 C CA . GLN A 1 92 ? 1.983 2.447 5.115 1.00 97.81 92 GLN A CA 1
ATOM 718 C C . GLN A 1 92 ? 1.219 2.914 6.363 1.00 97.81 92 GLN A C 1
ATOM 720 O O . GLN A 1 92 ? 0.273 2.257 6.792 1.00 97.81 92 GLN A O 1
ATOM 725 N N . ALA A 1 93 ? 1.574 4.075 6.923 1.00 97.44 93 ALA A N 1
ATOM 726 C CA . ALA A 1 93 ? 0.804 4.681 8.006 1.00 97.44 93 ALA A CA 1
ATOM 727 C C . ALA A 1 93 ? -0.619 5.057 7.553 1.00 97.44 93 ALA A C 1
ATOM 729 O O . ALA A 1 93 ? -1.576 4.799 8.283 1.00 97.44 93 ALA A O 1
ATOM 730 N N . ALA A 1 94 ? -0.779 5.606 6.344 1.00 98.62 94 ALA A N 1
ATOM 731 C CA . ALA A 1 94 ? -2.094 5.894 5.773 1.00 98.62 94 ALA A CA 1
ATOM 732 C C . ALA A 1 94 ? -2.931 4.619 5.589 1.00 98.62 94 ALA A C 1
ATOM 734 O O . ALA A 1 94 ? -4.094 4.596 5.990 1.00 98.62 94 ALA A O 1
ATOM 735 N N . ASP A 1 95 ? -2.323 3.544 5.076 1.00 98.62 95 ASP A N 1
ATOM 736 C CA . ASP A 1 95 ? -2.974 2.245 4.878 1.00 98.62 95 ASP A CA 1
ATOM 737 C C . ASP A 1 95 ? -3.579 1.688 6.174 1.00 98.62 95 ASP A C 1
ATOM 739 O O . ASP A 1 95 ? -4.631 1.054 6.148 1.00 98.62 95 ASP A O 1
ATOM 743 N N . ILE A 1 96 ? -2.928 1.938 7.312 1.00 98.50 96 ILE A N 1
ATOM 744 C CA . ILE A 1 96 ? -3.359 1.465 8.631 1.00 98.50 96 ILE A CA 1
ATOM 745 C C . ILE A 1 96 ? -4.416 2.398 9.233 1.00 98.5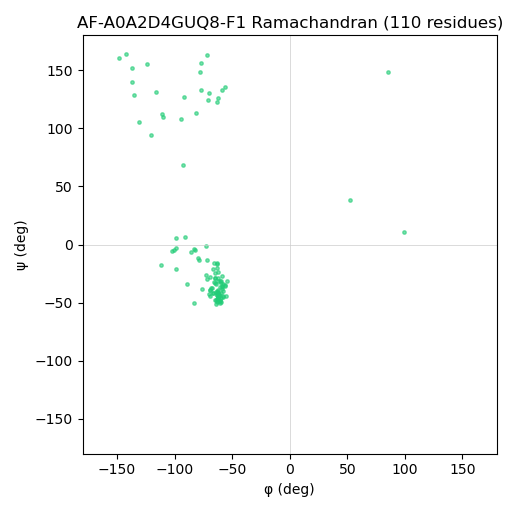0 96 ILE A C 1
ATOM 747 O O . ILE A 1 96 ? -5.466 1.940 9.701 1.00 98.50 96 ILE A O 1
ATOM 751 N N . LEU A 1 97 ? -4.131 3.705 9.243 1.00 98.44 97 LEU A N 1
ATOM 752 C CA . LEU A 1 97 ? -4.933 4.706 9.947 1.00 98.44 97 LEU A CA 1
ATOM 753 C C . LEU A 1 97 ? -6.280 4.965 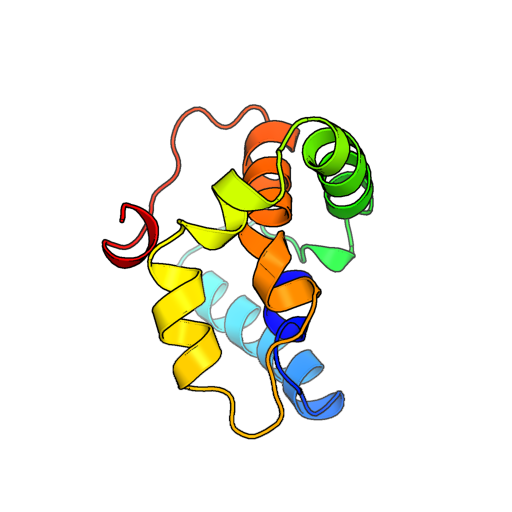9.271 1.00 98.44 97 LEU A C 1
ATOM 755 O O . LEU A 1 97 ? -7.250 5.256 9.972 1.00 98.44 97 LEU A O 1
ATOM 759 N N . LEU A 1 98 ? -6.367 4.802 7.946 1.00 98.56 98 LEU A N 1
ATOM 760 C CA . LEU A 1 98 ? -7.605 4.997 7.189 1.00 98.56 98 LEU A CA 1
ATOM 761 C C . LEU A 1 98 ? -8.758 4.124 7.715 1.00 98.56 98 LEU A C 1
ATOM 763 O O . LEU A 1 98 ? -9.899 4.574 7.785 1.00 98.56 98 LEU A O 1
ATOM 767 N N . TYR A 1 99 ? -8.448 2.906 8.164 1.00 98.25 99 TYR A N 1
ATOM 768 C CA . TYR A 1 99 ? -9.433 1.94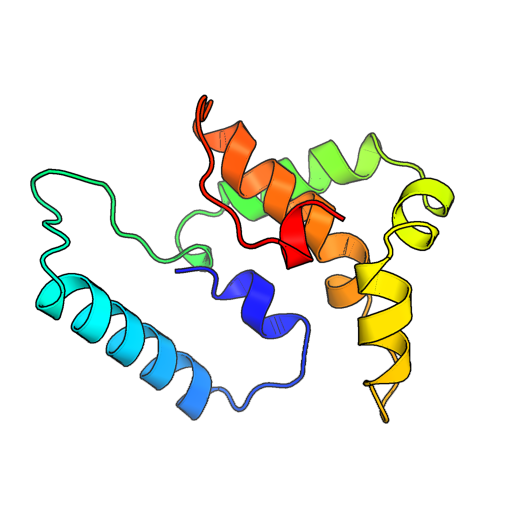9 8.678 1.00 98.25 99 TYR A CA 1
ATOM 769 C C . TYR A 1 99 ? -9.518 1.914 10.204 1.00 98.25 99 TYR A C 1
ATOM 771 O O . TYR A 1 99 ? -10.224 1.072 10.756 1.00 98.25 99 TYR A O 1
ATOM 779 N N . LYS A 1 100 ? -8.806 2.812 10.903 1.00 98.06 100 LYS A N 1
ATOM 780 C CA . LYS A 1 100 ? -8.716 2.828 12.375 1.00 98.06 100 LYS A CA 1
ATOM 781 C C . LYS A 1 100 ? -8.295 1.464 12.944 1.00 98.06 100 LYS A C 1
ATOM 783 O O . LYS A 1 100 ? -8.807 1.021 13.972 1.00 98.06 100 LYS A O 1
ATOM 788 N N . SER A 1 101 ? -7.383 0.790 12.245 1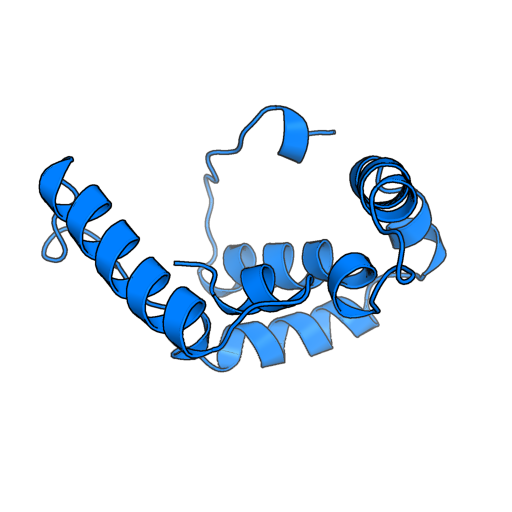.00 97.62 101 SER A N 1
ATOM 789 C CA . SER A 1 101 ? -6.899 -0.539 12.616 1.00 97.62 101 SER A CA 1
ATOM 790 C C . SER A 1 101 ? -6.283 -0.519 14.016 1.00 97.62 101 SER A C 1
ATOM 792 O O . SER A 1 101 ? -5.469 0.347 14.328 1.00 97.62 101 SER A O 1
ATOM 794 N N . THR A 1 102 ? -6.650 -1.484 14.857 1.00 97.94 102 THR A N 1
ATOM 795 C CA . THR A 1 102 ? -6.120 -1.613 16.228 1.00 97.94 102 THR A CA 1
ATOM 796 C C . THR A 1 102 ? -5.004 -2.646 16.343 1.00 97.94 102 THR A C 1
ATOM 798 O O . THR A 1 102 ? -4.213 -2.588 17.277 1.00 97.94 102 THR A O 1
ATOM 801 N N . HIS A 1 103 ? -4.931 -3.583 15.396 1.00 97.56 103 HIS A N 1
ATOM 802 C CA . HIS A 1 103 ? -3.942 -4.656 15.357 1.00 97.56 103 HIS A CA 1
ATOM 803 C C . HIS A 1 103 ? -3.406 -4.777 13.932 1.00 97.56 103 HIS A C 1
ATOM 805 O O . HIS A 1 103 ? -4.188 -4.879 12.987 1.00 97.56 103 HIS A O 1
ATOM 811 N N . VAL A 1 104 ? -2.081 -4.765 13.783 1.00 96.94 104 VAL A N 1
ATOM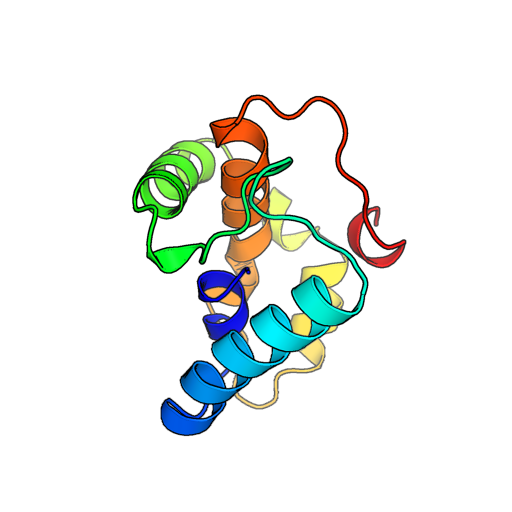 812 C CA . VAL A 1 104 ? -1.407 -4.863 12.485 1.00 96.94 104 VAL A CA 1
ATOM 813 C C . VAL A 1 104 ? -0.325 -5.937 12.590 1.00 96.94 104 VAL A C 1
ATOM 815 O O . VAL A 1 104 ? 0.692 -5.697 13.242 1.00 96.94 104 VAL A O 1
ATOM 818 N N . PRO A 1 105 ? -0.528 -7.132 12.011 1.00 95.19 105 PRO A N 1
ATOM 819 C CA . PRO A 1 105 ? 0.514 -8.147 11.974 1.00 95.19 105 PRO A CA 1
ATOM 820 C C . PRO A 1 105 ? 1.620 -7.697 11.017 1.00 95.19 105 PRO A C 1
ATOM 822 O O . PRO A 1 105 ? 1.346 -7.307 9.881 1.00 95.19 105 PRO A O 1
ATOM 825 N N . VAL A 1 106 ? 2.867 -7.753 11.475 1.00 93.38 106 VAL A N 1
ATOM 826 C CA . VAL A 1 106 ? 4.036 -7.315 10.708 1.00 93.38 106 VAL A CA 1
ATOM 827 C C . VAL A 1 106 ? 5.187 -8.307 10.860 1.00 93.38 106 VAL A C 1
ATOM 829 O O . VAL A 1 106 ? 5.284 -8.997 11.876 1.00 93.38 106 VAL A O 1
ATOM 832 N N . GLY A 1 107 ? 6.046 -8.389 9.842 1.00 89.75 107 GLY A N 1
ATOM 833 C CA . GLY A 1 107 ? 7.331 -9.084 9.941 1.00 89.75 107 GLY A CA 1
ATOM 834 C C . GLY A 1 107 ? 8.325 -8.306 10.807 1.00 89.75 107 GLY A C 1
ATOM 835 O O . GLY A 1 107 ? 8.144 -7.114 11.054 1.00 89.75 107 GLY A O 1
ATOM 836 N N . GLU A 1 108 ? 9.388 -8.970 11.262 1.00 85.75 108 GLU A N 1
ATOM 837 C CA . GLU A 1 108 ? 10.429 -8.356 12.103 1.00 85.75 108 GLU A CA 1
ATOM 838 C C . GLU A 1 108 ? 11.123 -7.174 11.404 1.00 85.75 108 GLU A C 1
ATOM 840 O O . GLU A 1 108 ? 11.429 -6.161 12.031 1.00 85.75 108 GLU A O 1
ATOM 845 N N . ASP A 1 109 ? 11.266 -7.248 10.079 1.00 80.19 109 ASP A N 1
ATOM 846 C CA . ASP A 1 109 ? 11.828 -6.191 9.238 1.00 80.19 109 ASP A CA 1
ATOM 847 C C . ASP A 1 109 ? 11.004 -4.894 9.249 1.00 80.19 109 ASP A C 1
ATOM 849 O O . ASP A 1 109 ? 11.535 -3.839 8.919 1.00 80.19 109 ASP A O 1
ATOM 853 N N . GLN A 1 110 ? 9.726 -4.962 9.635 1.00 79.62 110 GLN A N 1
ATOM 854 C CA . GLN A 1 110 ? 8.794 -3.833 9.707 1.00 79.62 110 GLN A CA 1
ATOM 855 C C . GLN A 1 110 ? 8.630 -3.257 11.125 1.00 79.62 110 GLN A C 1
ATOM 857 O O . GLN A 1 110 ? 7.904 -2.279 11.299 1.00 79.62 110 GLN A O 1
ATOM 862 N N . ILE A 1 111 ? 9.278 -3.850 12.133 1.00 76.69 111 ILE A N 1
ATOM 863 C CA . ILE A 1 111 ? 9.313 -3.337 13.515 1.00 76.69 111 ILE A CA 1
ATOM 864 C C . ILE A 1 111 ? 10.489 -2.367 13.706 1.00 76.69 111 ILE A C 1
ATOM 866 O O . ILE A 1 111 ? 10.385 -1.414 14.481 1.00 76.69 111 ILE A O 1
ATOM 870 N N . LEU A 1 112 ? 11.596 -2.644 13.012 1.00 52.56 112 LEU A N 1
ATOM 871 C CA . LEU A 1 112 ? 12.886 -1.961 13.119 1.00 52.56 112 LEU A CA 1
ATOM 872 C C . LEU A 1 112 ? 12.988 -0.769 12.157 1.00 52.56 112 LEU A C 1
ATOM 874 O O . LEU A 1 112 ? 13.434 0.299 12.628 1.00 52.56 112 LEU A O 1
#

Sequence (112 aa):
IVDLHSLTIPREPAVLRESILDITAVLLACGINPQRCFLFQQSQVPEHAQLSWVLGCLIGIQRLEHFPQWKLKKASQTSGATVGLFTYPVLQAADILLYKSTHVPVGEDQIL

Nearest PDB structures (foldseek):
  6dfu-assembly1_A  TM=9.882E-01  e=1.015E-08  Haemophilus influenzae Rd KW20
  6dfu-assembly1_B  TM=9.567E-01  e=1.565E-08  Haemophilus influenzae Rd KW20
  3sz3-assembly1_A-2  TM=9.632E-01  e=3.720E-08  Vibrio cholerae O1 biovar El Tor str. N16961
  8i1y-assembly1_B  TM=9.789E-01  e=8.312E-08  Escherichia coli K-12
  7cms-assembly1_B  TM=9.733E-01  e=2.378E-07  Geobacillus stearothermophilus

Radius of gyration: 15.21 Å; Cα contacts (8 Å, |Δi|>4): 78; chains: 1; bounding box: 40×38×34 Å

Organism: Micrurus corallinus (NCBI:txid54390)